Protein AF-A0A7K3RPA0-F1 (afdb_monomer)

Nearest PDB structures (foldseek):
  2hxr-assembly1_B  TM=7.169E-01  e=1.111E-01  Escherichia coli K-12
  5z49-assembly1_A  TM=8.567E-01  e=2.695E-01  Synechococcus elongatus PCC 7942 = FACHB-805
  5z50-assembly1_B  TM=8.451E-01  e=4.056E-01  Pseudomonas aeruginosa
  8h3z-assembly1_A  TM=8.085E-01  e=8.018E-01  Anabaena

pLDDT: mean 91.37, std 4.81, range [70.81, 96.88]

Sequence (123 aa):
ELGRDHPALDVRLDEVDPHLSVDLAAKGVVDLAVAHDWDIAPLPAPEGLAQAVIGLDRCDLLVPEGHALAGRDGVRREELARERWICQPPGTVCHDWLVRTLRTAGYEPDIRHRAEENHTQLA

Mean predicted aligned error: 4.47 Å

Solvent-accessible surface area (backbone atoms only — not comparable to full-atom values): 8360 Å² total; per-residue (Å²): 107,66,65,78,80,37,73,85,62,87,85,84,86,82,92,68,57,52,73,55,36,50,52,34,30,68,70,68,76,38,97,73,59,91,64,81,65,39,99,94,53,71,71,79,73,57,88,95,54,87,82,78,89,87,78,86,86,80,90,78,88,86,69,58,84,87,39,96,68,47,96,55,98,72,82,59,65,72,77,53,57,82,50,76,35,72,40,40,50,86,92,36,71,69,27,51,48,54,46,52,54,30,44,76,64,74,28,72,77,48,70,79,44,69,42,83,48,71,71,66,68,71,107

Radius of gyration: 17.93 Å; Cα contacts (8 Å, |Δi|>4): 110; chains: 1; bounding box: 42×31×44 Å

Structure (mmCIF, N/CA/C/O backbone):
data_AF-A0A7K3RPA0-F1
#
_entry.id   AF-A0A7K3RPA0-F1
#
loop_
_atom_site.group_PDB
_atom_site.id
_atom_site.type_symbol
_atom_site.label_atom_id
_atom_site.label_alt_id
_atom_site.label_comp_id
_atom_site.label_asym_id
_atom_site.label_entity_id
_atom_site.label_seq_id
_atom_site.pdbx_PDB_ins_code
_atom_site.Cartn_x
_atom_site.Cartn_y
_atom_site.Cartn_z
_atom_site.occupancy
_atom_site.B_iso_or_equiv
_atom_site.auth_seq_id
_atom_site.auth_comp_id
_atom_site.auth_asym_id
_atom_site.auth_atom_id
_atom_site.pdbx_PDB_model_num
ATOM 1 N N . GLU A 1 1 ? 11.766 -17.518 -9.520 1.00 75.25 1 GLU A N 1
ATOM 2 C CA . GLU A 1 1 ? 11.710 -18.031 -10.909 1.00 75.25 1 GLU A CA 1
ATOM 3 C C . GLU A 1 1 ? 12.530 -17.165 -11.861 1.00 75.25 1 GLU A C 1
ATOM 5 O O . GLU A 1 1 ? 13.476 -17.688 -12.427 1.00 75.25 1 GLU A O 1
ATOM 10 N N . LEU A 1 2 ? 12.314 -15.843 -11.910 1.00 87.50 2 LEU A N 1
ATOM 11 C CA . LEU A 1 2 ? 13.045 -14.913 -12.789 1.00 87.50 2 LEU A CA 1
ATOM 12 C C . LEU A 1 2 ? 14.580 -15.084 -12.807 1.00 87.50 2 LEU A C 1
ATOM 14 O O . LEU A 1 2 ? 15.141 -15.346 -13.861 1.00 87.50 2 LEU A O 1
ATOM 18 N N . GLY A 1 3 ? 15.265 -15.019 -11.659 1.00 88.25 3 GLY A N 1
ATOM 19 C CA . GLY A 1 3 ? 16.730 -15.182 -11.619 1.00 88.25 3 GLY A CA 1
ATOM 20 C C . GLY A 1 3 ? 17.229 -16.590 -11.982 1.00 88.25 3 GLY A C 1
ATOM 21 O O . GLY A 1 3 ? 18.367 -16.753 -12.410 1.00 88.25 3 GLY A O 1
ATOM 22 N N . ARG A 1 4 ? 16.376 -17.615 -11.850 1.00 91.50 4 ARG A N 1
ATOM 23 C CA . ARG A 1 4 ? 16.693 -18.993 -12.259 1.00 91.50 4 ARG A CA 1
ATOM 24 C C . ARG A 1 4 ? 16.559 -19.158 -13.774 1.00 91.50 4 ARG A C 1
ATOM 26 O O . ARG A 1 4 ? 17.393 -19.821 -14.381 1.00 91.50 4 ARG A O 1
ATOM 33 N N . ASP A 1 5 ? 15.515 -18.578 -14.361 1.00 96.50 5 ASP A N 1
ATOM 34 C CA . ASP A 1 5 ? 15.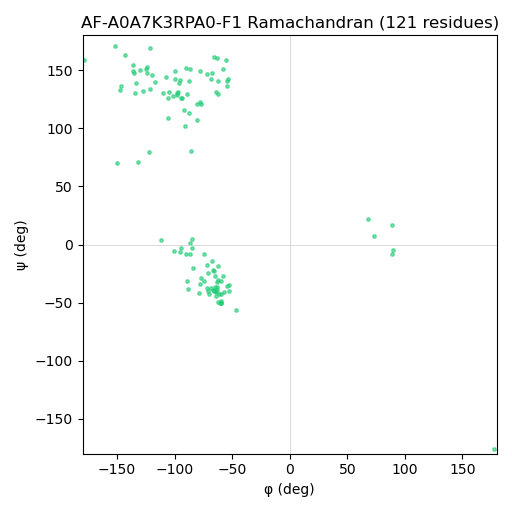211 -18.684 -15.794 1.00 96.50 5 ASP A CA 1
ATOM 35 C C . ASP A 1 5 ? 15.987 -17.654 -16.642 1.00 96.50 5 ASP A C 1
ATOM 37 O O . ASP A 1 5 ? 16.213 -17.870 -17.831 1.00 96.50 5 ASP A O 1
ATOM 41 N N . HIS A 1 6 ? 16.472 -16.573 -16.020 1.00 95.19 6 HIS A N 1
ATOM 42 C CA . HIS A 1 6 ? 17.232 -15.492 -16.653 1.00 95.19 6 HIS A CA 1
ATOM 43 C C . HIS A 1 6 ? 18.505 -15.156 -15.852 1.00 95.19 6 HIS A C 1
ATOM 45 O O . HIS A 1 6 ? 18.600 -14.083 -15.258 1.00 95.19 6 HIS A O 1
ATOM 51 N N . PRO A 1 7 ? 19.523 -16.035 -15.845 1.00 93.56 7 PRO A N 1
ATOM 52 C CA . PRO A 1 7 ? 20.710 -15.881 -14.995 1.00 93.56 7 PRO A CA 1
ATOM 53 C C . PRO A 1 7 ? 21.612 -14.692 -15.367 1.00 93.56 7 PRO A C 1
ATOM 55 O O . PRO A 1 7 ? 22.492 -14.330 -14.595 1.00 93.56 7 PRO A O 1
ATOM 58 N N . ALA A 1 8 ? 21.423 -14.100 -16.551 1.00 95.62 8 ALA A N 1
ATOM 59 C CA . ALA A 1 8 ? 22.154 -12.911 -16.992 1.00 95.62 8 ALA A CA 1
ATOM 60 C C . ALA A 1 8 ? 21.513 -11.588 -16.527 1.00 95.62 8 ALA A C 1
ATOM 62 O O . ALA A 1 8 ? 22.093 -10.528 -16.750 1.00 95.62 8 ALA A O 1
ATOM 63 N N . LEU A 1 9 ? 20.316 -11.633 -15.934 1.00 94.06 9 LEU A N 1
ATOM 64 C CA . LEU A 1 9 ? 19.607 -10.448 -15.463 1.00 94.06 9 LEU A CA 1
ATOM 65 C C . LEU A 1 9 ? 20.156 -10.015 -14.092 1.00 94.06 9 LEU A C 1
ATOM 67 O O . LEU A 1 9 ? 20.088 -10.784 -13.135 1.00 94.06 9 LEU A O 1
ATOM 71 N N . ASP A 1 10 ? 20.661 -8.783 -13.991 1.00 92.88 10 ASP A N 1
ATOM 72 C CA . ASP A 1 10 ? 20.990 -8.134 -12.711 1.00 92.88 10 ASP A CA 1
ATOM 73 C C . ASP A 1 10 ? 19.762 -7.355 -12.223 1.00 92.88 10 ASP A C 1
ATOM 75 O O . ASP A 1 10 ? 19.447 -6.289 -12.751 1.00 92.88 10 ASP A O 1
ATOM 79 N N . VAL A 1 11 ? 19.027 -7.916 -11.261 1.00 92.25 11 VAL A N 1
ATOM 80 C CA . VAL A 1 11 ? 17.808 -7.300 -10.717 1.00 92.25 11 VAL A CA 1
ATOM 81 C C . VAL A 1 11 ? 18.158 -6.496 -9.474 1.00 92.25 11 VAL A C 1
ATOM 83 O O . VAL A 1 11 ? 18.714 -7.033 -8.516 1.00 92.25 11 VAL A O 1
ATOM 86 N N . ARG A 1 12 ? 17.760 -5.225 -9.466 1.00 93.25 12 ARG A N 1
ATOM 87 C CA . ARG A 1 12 ? 17.860 -4.335 -8.306 1.00 93.25 12 ARG A CA 1
ATOM 88 C C . ARG A 1 12 ? 16.472 -3.857 -7.915 1.00 93.25 12 ARG A C 1
ATOM 90 O O . ARG A 1 12 ? 15.612 -3.698 -8.778 1.00 93.25 12 ARG A O 1
ATOM 97 N N . LEU A 1 13 ? 16.266 -3.670 -6.619 1.00 94.62 13 LEU A N 1
ATOM 98 C CA . LEU A 1 13 ? 14.993 -3.269 -6.042 1.00 94.62 13 LEU A CA 1
ATOM 99 C C . LEU A 1 13 ? 15.249 -2.159 -5.031 1.00 94.62 13 LEU A C 1
ATOM 101 O O . LEU A 1 13 ? 16.084 -2.332 -4.146 1.00 94.62 13 LEU A O 1
ATOM 105 N N . ASP A 1 14 ? 14.481 -1.084 -5.154 1.00 94.56 14 ASP A N 1
ATOM 106 C CA . ASP A 1 14 ? 14.395 -0.020 -4.164 1.00 94.56 14 ASP A CA 1
ATOM 107 C C . ASP A 1 14 ? 12.940 0.101 -3.701 1.00 94.56 14 ASP A C 1
ATOM 109 O O . ASP A 1 14 ? 12.015 0.116 -4.518 1.00 94.56 14 ASP A O 1
ATOM 113 N N . GLU A 1 15 ? 12.739 0.189 -2.388 1.00 91.62 15 GLU A N 1
ATOM 114 C CA . GLU A 1 15 ? 11.431 0.444 -1.787 1.00 91.62 15 GLU A CA 1
ATOM 115 C C . GLU A 1 15 ? 11.251 1.949 -1.597 1.00 91.62 15 GLU A C 1
ATOM 117 O O . GLU A 1 15 ? 11.989 2.597 -0.853 1.00 91.62 15 GLU A O 1
ATOM 122 N N . VAL A 1 16 ? 10.278 2.520 -2.303 1.00 90.12 16 VAL A N 1
ATOM 123 C CA . VAL A 1 16 ? 9.958 3.949 -2.251 1.00 90.12 16 VAL A CA 1
ATOM 124 C C . VAL A 1 16 ? 8.449 4.156 -2.346 1.00 90.12 16 VAL A C 1
ATOM 126 O O . VAL A 1 16 ? 7.713 3.265 -2.771 1.00 90.12 16 VAL A O 1
ATOM 129 N N . ASP A 1 17 ? 7.987 5.348 -1.967 1.00 85.88 17 ASP A N 1
ATOM 130 C CA . ASP A 1 17 ? 6.570 5.714 -2.026 1.00 85.88 17 ASP A CA 1
ATOM 131 C C . 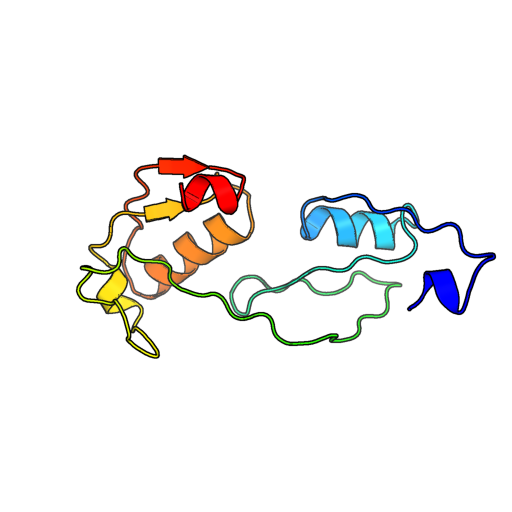ASP A 1 17 ? 5.973 5.514 -3.442 1.00 85.88 17 ASP A C 1
ATOM 133 O O . ASP A 1 17 ? 6.645 5.830 -4.433 1.00 85.88 17 ASP A O 1
ATOM 137 N N . PRO A 1 18 ? 4.720 5.027 -3.572 1.00 85.94 18 PRO A N 1
ATOM 138 C CA . PRO A 1 18 ? 4.073 4.786 -4.863 1.00 85.94 18 PRO A CA 1
ATOM 139 C C . PRO A 1 18 ? 4.074 5.987 -5.813 1.00 85.94 18 PRO A C 1
ATOM 141 O O . PRO A 1 18 ? 4.316 5.822 -7.008 1.00 85.94 18 PRO A O 1
ATOM 144 N N . HIS A 1 19 ? 3.851 7.204 -5.309 1.00 84.62 19 HIS A N 1
ATOM 145 C CA . HIS A 1 19 ? 3.863 8.395 -6.158 1.00 84.62 19 HIS A CA 1
ATOM 146 C C . HIS A 1 19 ? 5.271 8.688 -6.681 1.00 84.62 19 HIS A C 1
ATOM 148 O O . HIS A 1 19 ? 5.439 9.071 -7.839 1.00 84.62 19 HIS A O 1
ATOM 154 N N . LEU A 1 20 ? 6.290 8.461 -5.849 1.00 89.06 20 LEU A N 1
ATOM 155 C CA . LEU A 1 20 ? 7.681 8.635 -6.245 1.00 89.06 20 LEU A CA 1
ATOM 156 C C . LEU A 1 20 ? 8.132 7.555 -7.240 1.00 89.06 20 LEU A C 1
ATOM 158 O O . LEU A 1 20 ? 8.808 7.888 -8.211 1.00 89.06 20 LEU A O 1
ATOM 162 N N . SER A 1 21 ? 7.765 6.285 -7.043 1.00 93.19 21 SER A N 1
ATOM 163 C CA . SER A 1 21 ? 8.197 5.193 -7.932 1.00 93.19 21 SER A CA 1
ATOM 164 C C . SER A 1 21 ? 7.705 5.385 -9.370 1.00 93.19 21 SER A C 1
ATOM 166 O O . SER A 1 21 ? 8.485 5.233 -10.313 1.00 93.19 21 SER A O 1
ATOM 168 N N . VAL A 1 22 ? 6.446 5.796 -9.551 1.00 92.94 22 VAL A N 1
ATOM 169 C CA . VAL A 1 22 ? 5.869 6.079 -10.876 1.00 92.94 22 VAL A CA 1
ATOM 170 C C . VAL A 1 22 ? 6.577 7.254 -11.556 1.00 92.94 22 VAL A C 1
ATOM 172 O O . VAL A 1 22 ? 6.897 7.190 -12.744 1.00 92.94 22 VAL A O 1
ATOM 175 N N . ASP A 1 23 ? 6.904 8.297 -10.796 1.00 91.75 23 ASP A N 1
ATOM 176 C CA . ASP A 1 23 ? 7.684 9.438 -11.276 1.00 91.75 23 ASP A CA 1
ATOM 177 C C . ASP A 1 23 ? 9.105 9.047 -11.711 1.00 91.75 23 ASP A C 1
ATOM 179 O O . ASP A 1 23 ? 9.629 9.581 -12.693 1.00 91.75 23 ASP A O 1
ATOM 183 N N . LEU A 1 24 ? 9.753 8.137 -10.977 1.00 94.88 24 LEU A N 1
ATOM 184 C CA . LEU A 1 24 ? 11.082 7.627 -11.316 1.00 94.88 24 LEU A CA 1
ATOM 185 C C . LEU A 1 24 ? 11.051 6.821 -12.618 1.00 94.88 24 LEU A C 1
ATOM 187 O O . LEU A 1 24 ? 11.948 6.990 -13.446 1.00 94.88 24 LEU A O 1
ATOM 191 N N . ALA A 1 25 ? 10.009 6.012 -12.831 1.00 95.19 25 ALA A N 1
ATOM 192 C CA . ALA A 1 25 ? 9.812 5.286 -14.083 1.00 95.19 25 ALA A CA 1
ATOM 193 C C . ALA A 1 25 ? 9.588 6.251 -15.257 1.00 95.19 25 ALA A C 1
ATOM 195 O O . ALA A 1 25 ? 10.228 6.125 -16.299 1.00 95.19 25 ALA A O 1
ATOM 196 N N . ALA A 1 26 ? 8.757 7.283 -15.073 1.00 94.25 26 ALA A N 1
ATOM 197 C CA . ALA A 1 26 ? 8.487 8.279 -16.112 1.00 94.25 26 ALA A CA 1
ATOM 198 C C . ALA A 1 26 ? 9.747 9.064 -16.518 1.00 94.25 26 ALA A C 1
ATOM 200 O O . ALA A 1 26 ? 9.896 9.471 -17.670 1.00 94.25 26 ALA A O 1
ATOM 201 N N . LYS A 1 27 ? 10.680 9.258 -15.578 1.00 94.50 27 LYS A N 1
ATOM 202 C CA . LYS A 1 27 ? 11.977 9.915 -15.805 1.00 94.5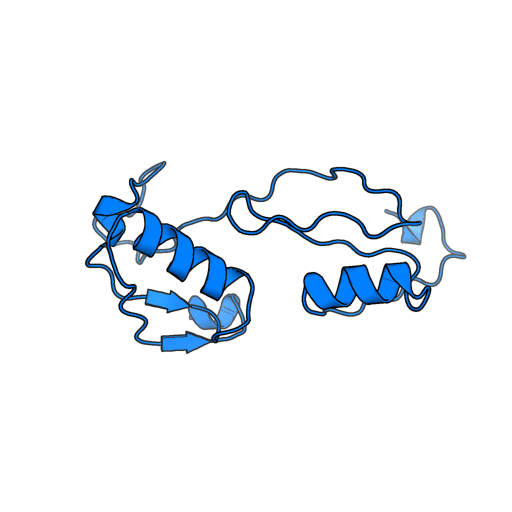0 27 LYS A CA 1
ATOM 203 C C . LYS A 1 27 ? 13.062 8.962 -16.329 1.00 94.50 27 LYS A C 1
ATOM 205 O O . LYS A 1 27 ? 14.173 9.422 -16.585 1.00 94.50 27 LYS A O 1
ATOM 210 N N . GLY A 1 28 ? 12.772 7.666 -16.473 1.00 94.88 28 GLY A N 1
ATOM 211 C CA . GLY A 1 28 ? 13.738 6.646 -16.893 1.00 94.88 28 GLY A CA 1
ATOM 212 C C . GLY A 1 28 ? 14.836 6.363 -15.863 1.00 94.88 28 GLY A C 1
ATOM 213 O O . GLY A 1 28 ? 15.915 5.908 -16.231 1.00 94.88 28 GLY A O 1
ATOM 214 N N . VAL A 1 29 ? 14.594 6.676 -14.584 1.00 96.50 29 VAL A N 1
ATOM 215 C CA . VAL A 1 29 ? 15.524 6.366 -13.483 1.00 96.50 29 VAL A CA 1
ATOM 216 C C . VAL A 1 29 ? 15.426 4.891 -13.091 1.00 96.50 29 VAL A C 1
ATOM 218 O O . VAL A 1 29 ? 16.434 4.289 -12.729 1.00 96.50 29 VAL A O 1
ATOM 221 N N . VAL A 1 30 ? 14.225 4.315 -13.189 1.00 96.38 30 VAL A N 1
ATOM 222 C CA . VAL A 1 30 ? 13.968 2.876 -13.045 1.00 96.38 30 VAL A CA 1
ATOM 223 C C . VAL A 1 30 ? 13.243 2.356 -14.282 1.00 96.38 30 VAL A C 1
ATOM 225 O O . VAL A 1 30 ? 12.486 3.095 -14.911 1.00 96.38 30 VAL A O 1
ATOM 228 N N . ASP A 1 31 ? 13.449 1.083 -14.616 1.00 95.19 31 ASP A N 1
ATOM 229 C CA . ASP A 1 31 ? 12.821 0.454 -15.787 1.00 95.19 31 ASP A CA 1
ATOM 230 C C . ASP A 1 31 ? 11.346 0.086 -15.549 1.00 95.19 31 ASP A C 1
ATOM 232 O O . ASP A 1 31 ? 1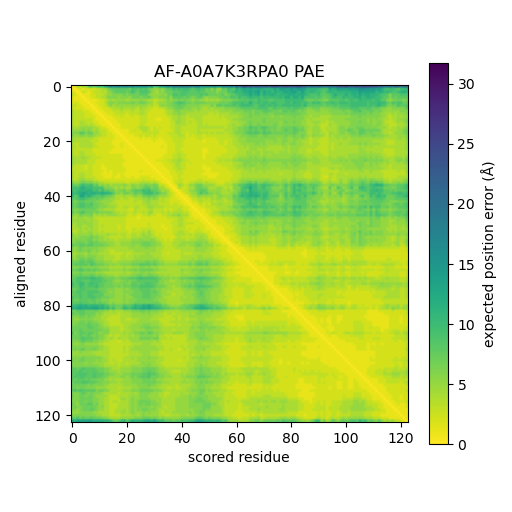0.549 0.031 -16.485 1.00 95.19 31 ASP A O 1
ATOM 236 N N . LEU A 1 32 ? 10.980 -0.193 -14.293 1.00 95.19 32 LEU A N 1
ATOM 237 C CA . LEU A 1 32 ? 9.646 -0.630 -13.887 1.00 95.19 32 LEU A CA 1
ATOM 238 C C . LEU A 1 32 ? 9.316 -0.093 -12.492 1.00 95.19 32 LEU A C 1
ATOM 240 O O . LEU A 1 32 ? 10.130 -0.197 -11.576 1.00 95.19 32 LEU A O 1
ATOM 244 N N . ALA A 1 33 ? 8.091 0.402 -12.322 1.00 95.44 33 ALA A N 1
ATOM 245 C CA . ALA A 1 33 ? 7.499 0.660 -11.017 1.00 95.44 33 ALA A CA 1
ATOM 246 C C . ALA A 1 33 ? 6.367 -0.340 -10.765 1.00 95.44 33 ALA A C 1
ATOM 248 O O . ALA A 1 33 ? 5.485 -0.517 -11.607 1.00 95.44 33 ALA A O 1
ATOM 249 N N . VAL A 1 34 ? 6.388 -0.983 -9.597 1.00 94.12 34 VAL A N 1
ATOM 250 C CA . VAL A 1 34 ? 5.256 -1.759 -9.083 1.00 94.12 34 VAL A CA 1
ATOM 251 C C . VAL A 1 34 ? 4.642 -0.939 -7.961 1.00 94.12 34 VAL A C 1
ATOM 253 O O . VAL A 1 34 ? 5.242 -0.773 -6.904 1.00 94.12 34 VAL A O 1
ATOM 256 N N . ALA A 1 35 ? 3.460 -0.396 -8.222 1.00 91.62 35 ALA A N 1
ATOM 257 C CA . ALA A 1 35 ? 2.735 0.462 -7.300 1.00 91.62 35 ALA A CA 1
ATOM 258 C C . ALA A 1 35 ? 1.296 -0.039 -7.162 1.00 91.62 35 ALA A C 1
ATOM 260 O O . ALA A 1 35 ? 0.739 -0.611 -8.102 1.00 91.62 35 ALA A O 1
ATOM 261 N N . HIS A 1 36 ? 0.701 0.187 -5.994 1.00 87.69 36 HIS A N 1
ATOM 262 C CA . HIS A 1 36 ? -0.732 0.023 -5.790 1.00 87.69 36 HIS A CA 1
ATOM 263 C C . HIS A 1 36 ? -1.412 1.393 -5.846 1.00 87.69 36 HIS A C 1
ATOM 265 O O . HIS A 1 36 ? -0.827 2.405 -5.453 1.00 87.69 36 HIS A O 1
ATOM 271 N N . ASP A 1 37 ? -2.657 1.416 -6.300 1.00 84.38 37 ASP A N 1
ATOM 272 C CA . ASP A 1 37 ? -3.544 2.561 -6.172 1.00 84.38 37 ASP A CA 1
ATOM 273 C C . ASP A 1 37 ? -4.815 2.178 -5.412 1.00 84.38 37 ASP A C 1
ATOM 275 O O . ASP A 1 37 ? -5.067 1.007 -5.123 1.00 84.38 37 ASP A O 1
ATOM 279 N N . TRP A 1 38 ? -5.592 3.188 -5.030 1.00 80.38 38 TRP A N 1
ATOM 280 C CA . TRP A 1 38 ? -6.851 2.993 -4.319 1.00 80.38 38 TRP A CA 1
ATOM 281 C C . TRP A 1 38 ? -7.986 3.662 -5.082 1.00 80.38 38 TRP A C 1
ATOM 283 O O . TRP A 1 38 ? -7.797 4.693 -5.725 1.00 80.38 38 TRP A O 1
ATOM 293 N N . ASP A 1 39 ? -9.202 3.147 -4.929 1.00 76.81 39 ASP A N 1
ATOM 294 C CA . ASP A 1 39 ? -10.425 3.752 -5.471 1.00 76.81 39 ASP A CA 1
ATOM 295 C C . ASP A 1 39 ? -10.585 5.233 -5.071 1.00 76.81 39 ASP A C 1
ATOM 297 O O . ASP A 1 39 ? -11.041 6.064 -5.857 1.00 76.81 39 ASP A O 1
ATOM 301 N N . ILE A 1 40 ? -10.154 5.576 -3.857 1.00 70.81 40 ILE A N 1
ATOM 302 C CA . ILE A 1 40 ? -10.173 6.932 -3.297 1.00 70.81 40 ILE A CA 1
ATOM 303 C C . ILE A 1 40 ? -8.857 7.713 -3.475 1.00 70.81 40 ILE A C 1
ATOM 305 O O . ILE A 1 40 ? -8.770 8.878 -3.066 1.00 70.81 40 ILE A O 1
ATOM 309 N N . ALA A 1 41 ? -7.829 7.092 -4.053 1.00 75.25 41 ALA A N 1
ATOM 310 C CA . ALA A 1 41 ? -6.525 7.687 -4.346 1.00 75.25 41 ALA A CA 1
ATOM 311 C C . ALA A 1 41 ? -5.906 7.014 -5.591 1.00 75.25 41 ALA A C 1
ATOM 313 O O . ALA A 1 41 ? -4.947 6.250 -5.462 1.00 75.25 41 ALA A O 1
ATOM 314 N N . PRO A 1 42 ? -6.477 7.254 -6.787 1.00 81.38 42 PRO A N 1
ATOM 315 C CA . PRO A 1 42 ? -5.999 6.631 -8.014 1.00 81.38 42 PRO A CA 1
ATOM 316 C C . PRO A 1 42 ? -4.609 7.151 -8.390 1.00 81.38 42 PRO A C 1
ATOM 318 O O . PRO A 1 42 ? -4.300 8.329 -8.175 1.00 81.38 42 PRO A O 1
ATOM 321 N N . LEU A 1 43 ? -3.803 6.289 -9.011 1.00 84.94 43 LEU A N 1
ATOM 322 C CA . LEU A 1 43 ? -2.449 6.603 -9.464 1.00 84.94 43 LEU A CA 1
ATOM 323 C C . LEU A 1 43 ? -2.339 6.358 -10.977 1.00 84.94 43 LEU A C 1
ATOM 325 O O . LEU A 1 43 ? -1.873 5.301 -11.403 1.00 84.94 43 LEU A O 1
ATOM 329 N N . PRO A 1 44 ? -2.815 7.297 -11.814 1.00 85.81 44 PRO A N 1
ATOM 330 C CA . PRO A 1 44 ? -2.772 7.123 -13.259 1.00 85.81 44 PRO A CA 1
ATOM 331 C C . PRO A 1 44 ? -1.332 7.171 -13.774 1.00 85.81 44 PRO A C 1
ATOM 333 O O . PRO A 1 44 ? -0.533 7.993 -13.321 1.00 85.81 44 PRO A O 1
ATOM 336 N N . ALA A 1 45 ? -1.021 6.339 -14.768 1.00 87.81 45 ALA A N 1
ATOM 337 C CA . ALA A 1 45 ? 0.271 6.386 -15.436 1.00 87.81 45 ALA A CA 1
ATOM 338 C C . ALA A 1 45 ? 0.512 7.738 -16.145 1.00 87.81 45 ALA A C 1
ATOM 340 O O . ALA A 1 45 ? -0.335 8.180 -16.931 1.00 87.81 45 ALA A O 1
ATOM 341 N N . PRO A 1 46 ? 1.669 8.383 -15.904 1.00 89.50 46 PRO A N 1
ATOM 342 C CA . PRO A 1 46 ? 2.142 9.522 -16.678 1.00 89.50 46 PRO A CA 1
ATOM 343 C C . PRO A 1 46 ? 2.236 9.241 -18.182 1.00 89.50 46 PRO A C 1
ATOM 345 O O . PRO A 1 46 ? 2.368 8.097 -18.623 1.00 89.50 46 PRO A O 1
ATOM 348 N N . GLU A 1 47 ? 2.232 10.313 -18.978 1.00 89.75 47 GLU A N 1
ATOM 349 C CA . GLU A 1 47 ? 2.464 10.224 -20.420 1.00 89.75 47 GLU A CA 1
ATOM 350 C C . GLU A 1 47 ? 3.789 9.506 -20.721 1.00 89.75 47 GLU A C 1
ATOM 352 O O . GLU A 1 47 ? 4.812 9.757 -20.086 1.00 89.75 47 GLU A O 1
ATOM 357 N N . GLY A 1 48 ? 3.764 8.600 -21.700 1.00 89.62 48 GLY A N 1
ATOM 358 C CA . GLY A 1 48 ? 4.932 7.811 -22.094 1.00 89.62 48 GLY A CA 1
ATOM 359 C C . GLY A 1 48 ? 5.112 6.502 -21.322 1.00 89.62 48 GLY A C 1
ATOM 360 O O . GLY A 1 48 ? 5.935 5.687 -21.735 1.00 89.62 48 GLY A O 1
ATOM 361 N N . LEU A 1 49 ? 4.322 6.250 -20.273 1.00 95.12 49 LEU A N 1
ATOM 362 C CA . LEU A 1 49 ? 4.299 4.963 -19.583 1.00 95.12 49 LEU A CA 1
ATOM 363 C C . LEU A 1 49 ? 3.118 4.093 -20.021 1.00 95.12 49 LEU A C 1
ATOM 365 O O . LEU A 1 49 ? 2.003 4.565 -20.242 1.00 95.12 49 LEU A O 1
ATOM 369 N N . ALA A 1 50 ? 3.373 2.789 -20.113 1.00 94.50 50 ALA A N 1
ATOM 370 C CA . ALA A 1 50 ? 2.334 1.776 -20.214 1.00 94.50 50 ALA A CA 1
ATOM 371 C C . ALA A 1 50 ? 2.042 1.210 -18.819 1.00 94.50 50 ALA A C 1
ATOM 373 O O . ALA A 1 50 ? 2.962 0.942 -18.049 1.00 94.50 50 ALA A O 1
ATOM 374 N N . GLN A 1 51 ? 0.764 0.991 -18.516 1.00 93.94 51 GLN A N 1
ATOM 375 C CA . GLN A 1 51 ? 0.311 0.407 -17.255 1.00 93.94 51 GLN A CA 1
ATOM 376 C C . GLN A 1 51 ? -0.383 -0.927 -17.511 1.00 93.94 51 GLN A C 1
ATOM 378 O O . GLN A 1 51 ? -1.163 -1.063 -18.455 1.00 93.94 51 GLN A O 1
ATOM 383 N N . ALA A 1 52 ? -0.125 -1.900 -16.639 1.00 93.75 52 ALA A N 1
ATOM 384 C CA . ALA A 1 52 ? -0.806 -3.185 -16.631 1.00 93.75 52 ALA A CA 1
ATOM 385 C C . ALA A 1 52 ? -1.223 -3.548 -15.202 1.00 93.75 52 ALA A C 1
ATOM 387 O O . ALA A 1 52 ? -0.464 -3.352 -14.255 1.00 93.75 52 ALA A O 1
ATOM 388 N N . VAL A 1 53 ? -2.431 -4.094 -15.055 1.00 93.00 53 VAL A N 1
ATOM 389 C CA . VAL A 1 53 ? -2.923 -4.599 -13.768 1.00 93.00 53 VAL A CA 1
ATOM 390 C C . VAL A 1 53 ? -2.288 -5.959 -13.499 1.00 93.00 53 VAL A C 1
ATOM 392 O O . VAL A 1 53 ? -2.448 -6.885 -14.293 1.00 93.00 53 VAL A O 1
ATOM 395 N N . ILE A 1 54 ? -1.587 -6.074 -12.372 1.00 93.50 54 ILE A N 1
ATOM 396 C CA . ILE A 1 54 ? -0.965 -7.329 -11.922 1.00 93.50 54 ILE A CA 1
ATOM 397 C C . ILE A 1 54 ? -1.958 -8.145 -11.085 1.00 93.50 54 ILE A C 1
ATOM 399 O O . ILE A 1 54 ? -2.030 -9.365 -11.209 1.00 93.50 54 ILE A O 1
ATOM 403 N N . GLY A 1 55 ? -2.756 -7.472 -10.257 1.00 92.44 55 GLY A N 1
ATOM 404 C CA . GLY A 1 55 ? -3.729 -8.107 -9.381 1.00 92.44 55 GLY A CA 1
ATOM 405 C C . GLY A 1 55 ? -4.462 -7.097 -8.509 1.00 92.44 55 GLY A C 1
ATOM 406 O O . GLY A 1 55 ? -4.272 -5.890 -8.645 1.00 92.44 55 GLY A O 1
ATOM 407 N N . LEU A 1 56 ? -5.310 -7.617 -7.624 1.00 90.50 56 LEU A N 1
ATOM 408 C CA . LEU A 1 56 ? -5.973 -6.839 -6.584 1.00 90.50 56 LEU A CA 1
ATOM 409 C C . LEU A 1 56 ? -5.310 -7.151 -5.249 1.00 90.50 56 LEU A C 1
ATOM 411 O O . LEU A 1 56 ? -5.241 -8.319 -4.865 1.00 90.50 56 LEU A O 1
ATOM 415 N N . ASP A 1 57 ? -4.877 -6.107 -4.554 1.00 87.31 57 ASP A N 1
ATOM 416 C CA . ASP A 1 57 ? -4.430 -6.192 -3.169 1.00 87.31 57 ASP A CA 1
ATOM 417 C C . ASP A 1 57 ? -5.580 -5.772 -2.243 1.00 87.31 57 ASP A C 1
ATOM 419 O O . ASP A 1 57 ? -6.254 -4.768 -2.491 1.00 87.31 57 ASP A O 1
ATOM 423 N N . ARG A 1 58 ? -5.875 -6.577 -1.220 1.00 85.06 58 ARG A N 1
ATOM 424 C CA . ARG A 1 58 ? -6.992 -6.323 -0.300 1.00 85.06 58 ARG A CA 1
ATOM 425 C C . ARG A 1 58 ? -6.450 -5.732 0.992 1.00 85.06 58 ARG A C 1
ATOM 427 O O . ARG A 1 58 ? -5.587 -6.319 1.627 1.00 85.06 58 ARG A O 1
ATOM 434 N N . CYS A 1 59 ? -7.012 -4.600 1.410 1.00 83.81 59 CYS A N 1
ATOM 435 C CA . CYS A 1 59 ? -6.740 -4.052 2.735 1.00 83.81 59 CYS A CA 1
ATOM 436 C C . CYS A 1 59 ? -7.520 -4.830 3.796 1.00 83.81 59 CYS A C 1
ATOM 438 O O . CYS A 1 59 ? -8.755 -4.844 3.764 1.00 83.81 59 CYS A O 1
ATOM 440 N N . ASP A 1 60 ? -6.801 -5.423 4.743 1.00 89.12 60 ASP A N 1
ATOM 441 C CA . ASP A 1 60 ? -7.389 -6.086 5.900 1.00 89.12 60 ASP A CA 1
ATOM 442 C C . ASP A 1 60 ? -7.448 -5.142 7.106 1.00 89.12 60 ASP A C 1
ATOM 444 O O . ASP A 1 60 ? -6.521 -4.377 7.383 1.00 89.12 60 ASP A O 1
ATOM 448 N N . LEU A 1 61 ? -8.539 -5.230 7.870 1.00 91.81 61 LEU A N 1
ATOM 449 C CA . LEU A 1 61 ? -8.625 -4.594 9.178 1.00 91.81 61 LEU A CA 1
ATOM 450 C C . LEU A 1 61 ? -8.070 -5.542 10.238 1.00 91.81 61 LEU A C 1
ATOM 452 O O . LEU A 1 61 ? -8.678 -6.567 10.547 1.00 91.81 61 LEU A O 1
ATOM 456 N N . LEU A 1 62 ? -6.946 -5.164 10.833 1.00 94.19 62 LEU A N 1
ATOM 457 C CA . LEU A 1 62 ? -6.299 -5.957 11.870 1.00 94.19 62 LEU A CA 1
ATOM 458 C C . LEU A 1 62 ? -6.771 -5.496 13.249 1.00 94.19 62 LEU A C 1
ATOM 460 O O . LEU A 1 62 ? -6.721 -4.314 13.586 1.00 94.19 62 LEU A O 1
ATOM 464 N N . VAL A 1 63 ? -7.265 -6.448 14.040 1.00 95.12 63 VAL A N 1
ATOM 465 C CA . VAL A 1 63 ? -7.795 -6.221 15.388 1.00 95.12 63 VAL A CA 1
ATOM 466 C C . VAL A 1 63 ? -7.292 -7.302 16.347 1.00 95.12 63 VAL A C 1
ATOM 468 O O . VAL A 1 63 ? -7.004 -8.416 15.906 1.00 95.12 63 VAL A O 1
ATOM 471 N N . PRO A 1 64 ? -7.215 -7.025 17.662 1.00 95.12 64 PRO A N 1
ATOM 472 C CA . PRO A 1 64 ? -6.929 -8.058 18.654 1.00 95.12 64 PRO A CA 1
ATOM 473 C C . PRO A 1 64 ? -7.958 -9.198 18.615 1.00 95.12 64 PRO A C 1
ATOM 475 O O . PRO A 1 64 ? -9.131 -8.963 18.333 1.00 95.12 64 PRO A O 1
ATOM 478 N N . GLU A 1 65 ? -7.555 -10.414 18.991 1.00 94.94 65 GLU A N 1
ATOM 479 C CA . GLU A 1 65 ? -8.413 -11.615 18.951 1.00 94.94 65 GLU A CA 1
ATOM 480 C C . GLU A 1 65 ? -9.743 -11.448 19.715 1.00 94.94 65 GLU A C 1
ATOM 482 O O . GLU A 1 65 ? -10.784 -11.923 19.274 1.00 94.94 65 GLU A O 1
ATOM 487 N N . GLY A 1 66 ? -9.738 -10.717 20.835 1.00 96.31 66 GLY A N 1
ATOM 488 C CA . GLY A 1 66 ? -10.938 -10.439 21.635 1.00 96.31 66 GLY A CA 1
ATOM 489 C C . GLY A 1 66 ? -11.778 -9.243 21.166 1.00 96.31 66 GLY A C 1
ATOM 490 O O . GLY A 1 66 ? -12.710 -8.846 21.865 1.00 96.31 66 GLY A O 1
ATOM 491 N N . HIS A 1 67 ? -11.435 -8.612 20.043 1.00 96.50 67 HIS A N 1
ATOM 492 C CA . HIS A 1 67 ? -12.143 -7.437 19.546 1.00 96.50 67 HIS A CA 1
ATOM 493 C C . HIS A 1 67 ? -13.528 -7.800 18.995 1.00 96.50 67 HIS A C 1
ATOM 495 O O . HIS A 1 67 ? -13.705 -8.840 18.370 1.00 96.50 67 HIS A O 1
ATOM 501 N N . ALA A 1 68 ? -14.512 -6.905 19.128 1.00 95.06 68 ALA A N 1
ATOM 502 C CA . ALA A 1 68 ? -15.881 -7.149 18.650 1.00 95.06 68 ALA A CA 1
ATOM 503 C C . ALA A 1 68 ? -15.989 -7.358 17.123 1.00 95.06 68 ALA A C 1
ATOM 505 O O . ALA A 1 68 ? -16.993 -7.871 16.631 1.00 95.06 68 ALA A O 1
ATOM 506 N N . LEU A 1 69 ? -14.967 -6.934 16.375 1.00 95.69 69 LEU A N 1
ATOM 507 C CA . LEU A 1 69 ? -14.879 -7.104 14.922 1.00 95.69 69 LEU A CA 1
ATOM 508 C C . LEU A 1 69 ? -14.080 -8.348 14.500 1.00 95.69 69 LEU A C 1
ATOM 510 O O . LEU A 1 69 ? -14.035 -8.649 13.310 1.00 95.69 69 LEU A O 1
ATOM 514 N N . ALA A 1 70 ? -13.457 -9.061 15.442 1.00 96.56 70 ALA A N 1
ATOM 515 C CA . ALA A 1 70 ? -12.638 -10.227 15.140 1.00 96.56 70 ALA A CA 1
ATOM 516 C C . ALA A 1 70 ? -13.473 -11.347 14.491 1.00 96.56 70 ALA A C 1
ATOM 518 O O . ALA A 1 70 ? -14.621 -11.589 14.867 1.00 96.56 70 ALA A O 1
ATOM 519 N N . GLY A 1 71 ? -12.891 -12.025 13.497 1.00 94.88 71 GLY A N 1
ATOM 520 C CA . GLY A 1 71 ? -13.518 -13.153 12.797 1.00 94.88 71 GLY A CA 1
ATOM 521 C C . GLY A 1 71 ? -14.647 -12.787 11.826 1.00 94.88 71 GLY A C 1
ATOM 522 O O . GLY A 1 71 ? -15.321 -13.683 11.324 1.00 94.88 71 GLY A O 1
ATOM 523 N N . ARG A 1 72 ? -14.884 -11.497 11.558 1.00 94.75 72 ARG A N 1
ATOM 524 C CA . ARG A 1 72 ? -15.862 -11.053 10.555 1.00 94.75 72 ARG A CA 1
ATOM 525 C C . ARG A 1 72 ? -15.225 -10.967 9.169 1.00 94.75 72 ARG A C 1
ATOM 527 O O . ARG A 1 72 ? -14.140 -10.421 9.030 1.00 94.75 72 ARG A O 1
ATOM 534 N N . ASP A 1 73 ? -15.974 -11.365 8.140 1.00 93.25 73 ASP A N 1
ATOM 535 C CA . ASP A 1 73 ? -15.553 -11.254 6.729 1.00 93.25 73 ASP A CA 1
ATOM 536 C C . ASP A 1 73 ? -15.604 -9.817 6.175 1.00 93.25 73 ASP A C 1
ATOM 538 O O . ASP A 1 73 ? -15.201 -9.554 5.043 1.00 93.25 73 ASP A O 1
ATOM 542 N N . GLY A 1 74 ? -16.158 -8.874 6.942 1.00 92.50 74 GLY A N 1
ATOM 543 C CA . GLY A 1 74 ? -16.286 -7.485 6.526 1.00 92.50 74 GLY A CA 1
ATOM 544 C C . GLY A 1 74 ? -16.922 -6.582 7.578 1.00 92.50 74 GLY A C 1
ATOM 545 O O . GLY A 1 74 ? -17.651 -7.014 8.484 1.00 92.50 74 GLY A O 1
ATOM 546 N N . VAL A 1 75 ? -16.652 -5.289 7.425 1.00 92.56 75 VAL A N 1
ATOM 547 C CA . VAL A 1 75 ? -17.124 -4.212 8.300 1.00 92.56 75 VAL A CA 1
ATOM 548 C C . VAL A 1 75 ? -17.630 -3.052 7.456 1.00 92.56 75 VAL A C 1
ATOM 550 O O . VAL A 1 75 ? -17.129 -2.798 6.360 1.00 92.56 75 VAL A O 1
ATOM 553 N N . ARG A 1 76 ? -18.635 -2.337 7.956 1.00 91.56 76 ARG A N 1
ATOM 554 C CA . ARG A 1 76 ? -19.066 -1.077 7.349 1.00 91.56 76 ARG A CA 1
ATOM 555 C C . ARG A 1 76 ? -18.244 0.077 7.912 1.00 91.56 76 ARG A C 1
ATO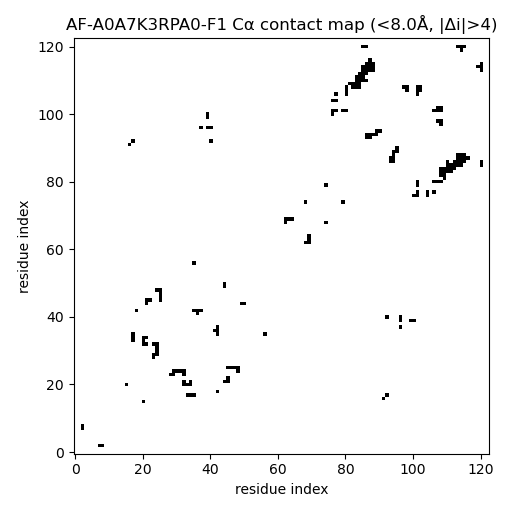M 557 O O . ARG A 1 76 ? -17.808 0.033 9.061 1.00 91.56 76 ARG A O 1
ATOM 564 N N . ARG A 1 77 ? -18.064 1.135 7.120 1.00 90.25 77 ARG A N 1
ATOM 565 C CA . ARG A 1 77 ? -17.239 2.297 7.497 1.00 90.25 77 ARG A CA 1
ATOM 566 C C . ARG A 1 77 ? -17.750 2.979 8.771 1.00 90.25 77 ARG A C 1
ATOM 568 O O . ARG A 1 77 ? -16.957 3.480 9.557 1.00 90.25 77 ARG A O 1
ATOM 575 N N . GLU A 1 78 ? -19.056 2.949 9.021 1.00 91.69 78 GLU A N 1
ATOM 576 C CA . GLU A 1 78 ? -19.676 3.548 10.208 1.00 91.69 78 GLU A CA 1
ATOM 577 C C . GLU A 1 78 ? -19.356 2.775 11.495 1.00 91.69 78 GLU A C 1
ATOM 579 O O . GLU A 1 78 ? -19.363 3.347 12.583 1.00 91.69 78 GLU A O 1
ATOM 584 N N . GLU A 1 79 ? -19.044 1.480 11.388 1.00 93.31 79 GLU A N 1
ATOM 585 C CA . GLU A 1 79 ? -18.650 0.648 12.533 1.00 93.31 79 GLU A CA 1
ATOM 586 C C . GLU A 1 79 ? -17.244 1.005 13.034 1.00 93.31 79 GLU A C 1
ATOM 588 O O . GLU A 1 79 ? -16.904 0.710 14.173 1.00 93.31 79 GLU A O 1
ATOM 593 N N . LEU A 1 80 ? -16.458 1.698 12.209 1.00 93.44 80 LEU A N 1
ATOM 594 C CA . LEU A 1 80 ? -15.089 2.118 12.498 1.00 93.44 80 LEU A CA 1
ATOM 595 C C . LEU A 1 80 ? -14.991 3.500 13.157 1.00 93.44 80 LEU A C 1
ATOM 597 O O . LEU A 1 80 ? -13.922 3.907 13.608 1.00 93.44 80 LEU A O 1
ATOM 601 N N . ALA A 1 81 ? -16.109 4.224 13.231 1.00 90.06 81 ALA A N 1
ATOM 602 C CA . ALA A 1 81 ? -16.179 5.617 13.664 1.00 90.06 81 ALA A CA 1
ATOM 603 C C . ALA A 1 81 ? -15.637 5.886 15.077 1.00 90.06 81 ALA A C 1
ATOM 605 O O . ALA A 1 81 ? -15.253 7.010 15.389 1.00 90.06 81 ALA A O 1
ATOM 606 N N . ARG A 1 82 ? -15.679 4.881 15.958 1.00 87.56 82 ARG A N 1
ATOM 607 C CA . ARG A 1 82 ? -15.282 4.999 17.372 1.00 87.56 82 ARG A CA 1
ATOM 608 C C . ARG A 1 82 ? -14.017 4.217 17.707 1.00 87.56 82 ARG A C 1
ATOM 610 O O . ARG A 1 82 ? -13.633 4.175 18.875 1.00 87.56 82 ARG A O 1
ATOM 617 N N . GLU A 1 83 ? -13.397 3.603 16.706 1.00 95.75 83 GLU A N 1
ATOM 618 C CA . GLU A 1 83 ? -12.178 2.839 16.907 1.00 95.75 83 GLU A CA 1
ATOM 619 C C . GLU A 1 83 ? -10.964 3.756 17.043 1.00 95.75 83 GLU A C 1
ATOM 621 O O . GLU A 1 83 ? -10.905 4.851 16.477 1.00 95.75 83 GLU A O 1
ATOM 626 N N . ARG A 1 84 ? -9.987 3.293 17.825 1.00 95.81 84 ARG A N 1
ATOM 627 C CA . ARG A 1 84 ? -8.692 3.959 17.991 1.00 95.81 84 ARG A CA 1
ATOM 628 C C . ARG A 1 84 ? -7.687 3.300 17.066 1.00 95.81 84 ARG A C 1
ATOM 630 O O . ARG A 1 84 ? -7.549 2.081 17.086 1.00 95.81 84 ARG A O 1
ATOM 637 N N . TRP A 1 85 ? -6.960 4.110 16.312 1.00 96.88 85 TRP A N 1
ATOM 638 C CA . TRP A 1 85 ? -6.138 3.628 15.212 1.00 96.88 85 TRP A CA 1
ATOM 639 C C . TRP A 1 85 ? -4.645 3.675 15.514 1.00 96.88 85 TRP A C 1
ATOM 641 O O . TRP A 1 85 ? -4.134 4.617 16.130 1.00 96.88 85 TRP A O 1
ATOM 651 N N . ILE A 1 86 ? -3.955 2.663 14.999 1.00 96.50 86 ILE A N 1
ATOM 652 C CA . ILE A 1 86 ? -2.533 2.698 14.674 1.00 96.50 86 ILE A CA 1
ATOM 653 C C . ILE A 1 86 ? -2.462 2.804 13.149 1.00 96.50 86 ILE A C 1
ATOM 655 O O . ILE A 1 86 ? -3.184 2.092 12.457 1.00 96.50 86 ILE A O 1
ATOM 659 N N . CYS A 1 87 ? -1.663 3.725 12.616 1.00 95.25 87 CYS A N 1
ATOM 660 C CA . CYS A 1 87 ? -1.528 3.898 11.168 1.00 95.25 87 CYS A CA 1
ATOM 661 C C . CYS A 1 87 ? -0.147 4.460 10.810 1.00 95.25 87 CYS A C 1
ATOM 663 O O . CYS A 1 87 ? 0.598 4.904 11.684 1.00 95.25 87 CYS A O 1
ATOM 665 N N . GLN A 1 88 ? 0.192 4.490 9.527 1.00 92.81 88 GLN A N 1
ATOM 666 C CA . GLN A 1 88 ? 1.385 5.184 9.053 1.00 92.81 88 GLN A CA 1
ATOM 667 C C . GLN A 1 88 ? 1.281 6.715 9.270 1.00 92.81 88 GLN A C 1
ATOM 669 O O . GLN A 1 88 ? 0.189 7.247 9.513 1.00 92.81 88 GLN A O 1
ATOM 674 N N . PRO A 1 89 ? 2.404 7.458 9.241 1.00 92.25 89 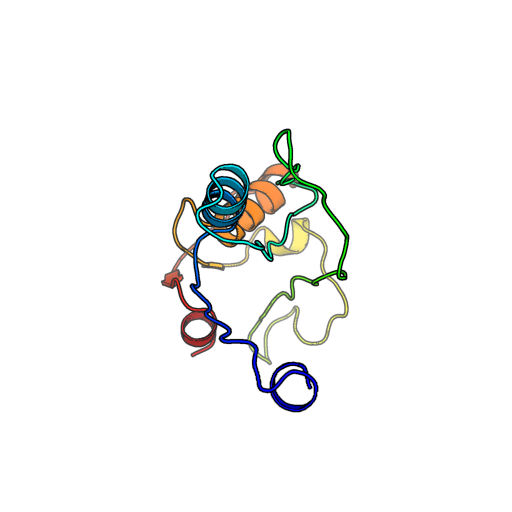PRO A N 1
ATOM 675 C CA . PRO A 1 89 ? 2.395 8.916 9.358 1.00 92.25 89 PRO A CA 1
ATOM 676 C C . PRO A 1 89 ? 1.660 9.633 8.206 1.00 92.25 89 PRO A C 1
ATOM 678 O O . PRO A 1 89 ? 1.501 9.064 7.123 1.00 92.25 89 PRO A O 1
ATOM 681 N N . PRO A 1 90 ? 1.240 10.901 8.403 1.00 91.31 90 PRO A N 1
ATOM 682 C CA . PRO A 1 90 ? 0.655 11.719 7.341 1.00 91.31 90 PRO A CA 1
ATOM 683 C C . PRO A 1 90 ? 1.536 11.819 6.094 1.00 91.31 90 PRO A C 1
ATOM 685 O O . PRO A 1 90 ? 2.753 11.943 6.212 1.00 91.31 90 PRO A O 1
ATOM 688 N N . GLY A 1 91 ? 0.906 11.825 4.916 1.00 84.31 91 GLY A N 1
ATOM 689 C CA . GLY A 1 91 ? 1.594 11.855 3.621 1.00 84.31 91 GLY A CA 1
ATOM 690 C C . GLY A 1 91 ? 1.915 10.474 3.049 1.00 84.31 91 GLY A C 1
ATOM 691 O O . GLY A 1 91 ? 2.384 10.394 1.922 1.00 84.31 91 GLY A O 1
ATOM 692 N N . THR A 1 92 ? 1.636 9.402 3.795 1.00 86.56 92 THR A N 1
ATOM 693 C CA . THR A 1 92 ? 1.683 8.026 3.286 1.00 86.56 92 THR A CA 1
ATOM 694 C C . THR A 1 92 ? 0.330 7.607 2.723 1.00 86.56 92 THR A C 1
ATOM 696 O O . THR A 1 92 ? -0.727 8.054 3.184 1.00 86.56 92 THR A O 1
ATOM 699 N N . VAL A 1 93 ? 0.355 6.695 1.754 1.00 84.31 93 VAL A N 1
ATOM 700 C CA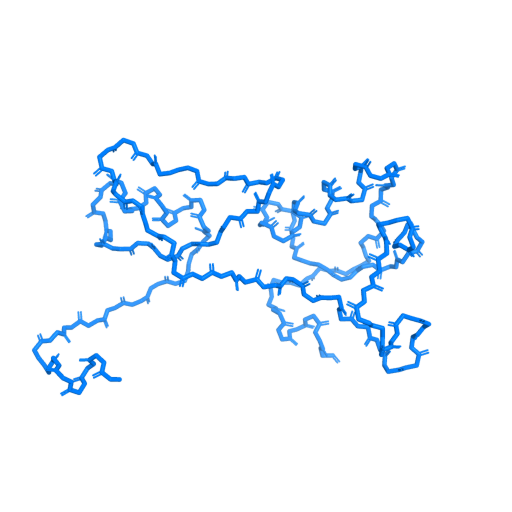 . VAL A 1 93 ? -0.854 6.220 1.075 1.00 84.31 93 VAL A CA 1
ATOM 701 C C . VAL A 1 93 ? -1.855 5.580 2.052 1.00 84.31 93 VAL A C 1
ATOM 703 O O . VAL A 1 93 ? -3.044 5.897 1.995 1.00 84.31 93 VAL A O 1
ATOM 706 N N . CYS A 1 94 ? -1.405 4.753 3.003 1.00 87.25 94 CYS A N 1
ATOM 707 C CA . CYS A 1 94 ? -2.297 4.109 3.978 1.00 87.25 94 CYS A CA 1
ATOM 708 C C . CYS A 1 94 ? -2.948 5.114 4.940 1.00 87.25 94 CYS A C 1
ATOM 710 O O . CYS A 1 94 ? -4.132 4.986 5.266 1.00 87.25 94 CYS A O 1
ATOM 712 N N . HIS A 1 95 ? -2.200 6.134 5.379 1.00 90.94 95 HIS A N 1
ATOM 713 C CA . HIS A 1 95 ? -2.749 7.202 6.215 1.00 90.94 95 HIS A CA 1
ATOM 714 C C . HIS A 1 95 ? -3.846 7.968 5.477 1.00 90.94 95 HIS A C 1
ATOM 716 O O . HIS A 1 95 ? -4.946 8.171 6.000 1.00 90.94 95 HIS A O 1
ATOM 722 N N . ASP A 1 96 ? -3.555 8.385 4.247 1.00 89.12 96 ASP A N 1
ATOM 723 C CA . ASP A 1 96 ? -4.492 9.152 3.438 1.00 89.12 96 ASP A CA 1
ATOM 724 C C . ASP A 1 96 ? -5.735 8.332 3.091 1.00 89.12 96 ASP A C 1
ATOM 726 O O . ASP A 1 96 ? -6.849 8.866 3.128 1.00 89.12 96 ASP A O 1
ATOM 730 N N . TRP A 1 97 ? -5.567 7.031 2.841 1.00 88.62 97 TRP A N 1
ATOM 731 C CA . TRP A 1 97 ? -6.671 6.100 2.654 1.00 88.62 97 TRP A CA 1
ATOM 732 C C . TRP A 1 97 ? -7.583 6.035 3.887 1.00 88.62 97 TRP A C 1
ATOM 734 O O . TRP A 1 97 ? -8.796 6.224 3.756 1.00 88.62 97 TRP A O 1
ATOM 744 N N . LEU A 1 98 ? -7.027 5.837 5.089 1.00 91.50 98 LEU A N 1
ATOM 745 C CA . LEU A 1 98 ? -7.804 5.751 6.332 1.00 91.50 98 LEU A CA 1
ATOM 746 C C . LEU A 1 98 ? -8.590 7.044 6.583 1.00 91.50 98 LEU A C 1
ATOM 748 O O . LEU A 1 98 ? -9.800 7.017 6.828 1.00 91.50 98 LEU A O 1
ATOM 752 N N . VAL A 1 99 ? -7.905 8.186 6.476 1.00 92.94 99 VAL A N 1
ATOM 753 C CA . VAL A 1 99 ? -8.496 9.511 6.691 1.00 92.94 99 VAL A CA 1
ATOM 754 C C . VAL A 1 99 ? -9.638 9.768 5.712 1.00 92.94 99 VAL A C 1
ATOM 756 O O . VAL A 1 99 ? -10.733 10.144 6.130 1.00 92.94 99 VAL A O 1
ATOM 759 N N . ARG A 1 100 ? -9.426 9.549 4.410 1.00 90.94 100 ARG A N 1
ATOM 760 C CA . ARG A 1 100 ? -10.464 9.759 3.386 1.00 90.94 100 ARG A CA 1
ATOM 761 C C . ARG A 1 100 ? -11.634 8.791 3.552 1.00 90.94 100 ARG A C 1
ATOM 763 O O . ARG A 1 100 ? -12.784 9.213 3.410 1.00 90.94 100 ARG A O 1
ATOM 770 N N . THR A 1 101 ? -11.364 7.530 3.883 1.00 89.69 101 THR A N 1
ATOM 771 C CA . THR A 1 101 ? -12.389 6.498 4.084 1.00 89.69 101 THR A CA 1
ATOM 772 C C . THR A 1 101 ? -13.342 6.870 5.216 1.00 89.69 101 THR A C 1
ATOM 774 O O . THR A 1 101 ? -14.558 6.881 5.004 1.00 89.69 101 THR A O 1
ATOM 777 N N . LEU A 1 102 ? -12.820 7.237 6.393 1.00 93.00 102 LEU A N 1
ATOM 778 C CA . LEU A 1 102 ? -13.667 7.614 7.529 1.00 93.00 102 LEU A CA 1
ATOM 779 C C . LEU A 1 102 ? -14.339 8.975 7.329 1.00 93.00 102 LEU A C 1
ATOM 781 O O . LEU A 1 102 ? -15.526 9.106 7.631 1.00 93.00 102 LEU A O 1
ATOM 785 N N . ARG A 1 103 ? -13.651 9.955 6.725 1.00 93.38 103 ARG A N 1
ATOM 786 C CA . ARG A 1 103 ? -14.252 11.268 6.428 1.00 93.38 103 ARG A CA 1
ATOM 787 C C . ARG A 1 103 ? -15.411 11.167 5.448 1.00 93.38 103 ARG A C 1
ATOM 789 O O . ARG A 1 103 ? -16.410 11.857 5.623 1.00 93.38 103 ARG A O 1
ATOM 796 N N . THR A 1 104 ? -15.327 10.271 4.463 1.00 89.88 104 THR A N 1
ATOM 797 C CA . THR A 1 104 ? -16.431 10.006 3.521 1.00 89.88 104 THR A CA 1
ATOM 798 C C . THR A 1 104 ? -17.648 9.399 4.230 1.00 89.88 104 THR A C 1
ATOM 800 O O . THR A 1 104 ? -18.776 9.610 3.796 1.00 89.88 104 THR A O 1
ATOM 803 N N . ALA A 1 105 ? -17.439 8.697 5.347 1.00 90.81 105 ALA A N 1
ATOM 804 C CA . ALA A 1 105 ? -18.503 8.212 6.226 1.00 90.81 105 ALA A CA 1
ATOM 805 C C . ALA A 1 105 ? -18.937 9.242 7.295 1.00 90.81 105 ALA A C 1
ATOM 807 O O . ALA A 1 105 ? -19.828 8.957 8.088 1.00 90.81 105 ALA A O 1
ATOM 808 N N . GLY A 1 106 ? -18.346 10.444 7.311 1.00 94.31 106 GLY A N 1
ATOM 809 C CA . GLY A 1 106 ? -18.688 11.524 8.242 1.00 94.31 106 GLY A CA 1
ATOM 810 C C . GLY A 1 106 ? -17.915 11.516 9.565 1.00 94.31 106 GLY A C 1
ATOM 811 O O . GLY A 1 106 ? -18.342 12.178 10.510 1.00 94.31 106 GLY A O 1
ATOM 812 N N . TYR A 1 107 ? -16.795 10.793 9.647 1.00 94.69 107 TYR A N 1
ATOM 813 C CA . TYR A 1 107 ? -16.012 10.626 10.874 1.00 94.69 107 TYR A CA 1
ATOM 814 C C . TYR A 1 107 ? -14.551 11.047 10.700 1.00 94.69 107 TYR A C 1
ATOM 816 O O . TYR A 1 107 ? -13.956 10.870 9.641 1.00 94.69 107 TYR A O 1
ATOM 824 N N . GLU A 1 108 ? -13.954 11.565 11.771 1.00 94.44 108 GLU A N 1
ATOM 825 C CA . GLU A 1 108 ? -12.516 11.834 11.835 1.00 94.44 108 GLU A CA 1
ATOM 826 C C . GLU A 1 108 ? -11.813 10.667 12.555 1.00 94.44 108 GLU A C 1
ATOM 828 O O . GLU A 1 108 ? -12.258 10.306 13.649 1.00 94.44 108 GLU A O 1
ATOM 833 N N . PRO A 1 109 ? -10.750 10.056 11.992 1.00 95.38 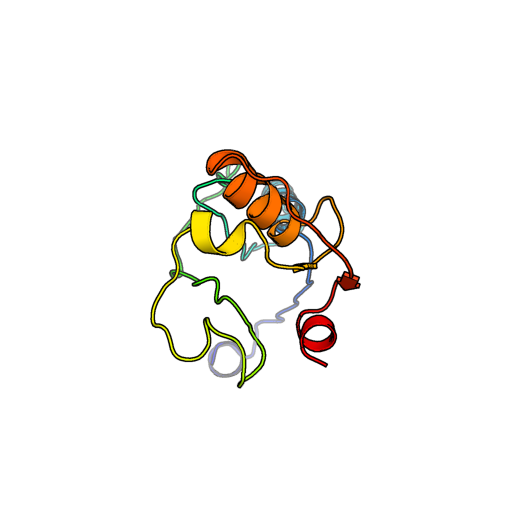109 PRO A N 1
ATOM 834 C CA . PRO A 1 109 ? -10.029 8.974 12.667 1.00 95.38 109 PRO A CA 1
ATOM 835 C C . PRO A 1 109 ? -9.353 9.440 13.966 1.00 95.38 109 PRO A C 1
ATOM 837 O O . PRO A 1 109 ? -8.585 10.402 13.967 1.00 95.38 109 PRO A O 1
ATOM 840 N N . ASP A 1 110 ? -9.541 8.693 15.058 1.00 96.44 110 ASP A N 1
ATOM 841 C CA . ASP A 1 110 ? -8.768 8.853 16.300 1.00 96.44 110 ASP A CA 1
ATOM 842 C C . ASP A 1 110 ? -7.462 8.037 16.225 1.00 96.44 110 ASP A C 1
ATOM 844 O O . ASP A 1 110 ? -7.376 6.909 16.719 1.00 96.44 110 ASP A O 1
ATOM 848 N N . ILE A 1 111 ? -6.442 8.584 15.552 1.00 96.69 111 ILE A N 1
ATOM 849 C CA . ILE A 1 111 ? -5.123 7.943 15.404 1.00 96.69 111 ILE A CA 1
ATOM 850 C C . ILE A 1 111 ? -4.288 8.178 16.669 1.00 96.69 111 ILE A C 1
ATOM 852 O O . ILE A 1 111 ? -3.781 9.278 16.898 1.00 96.69 111 ILE A O 1
ATOM 856 N N . ARG A 1 112 ? -4.112 7.132 17.483 1.00 96.56 112 ARG A N 1
ATOM 857 C CA . ARG A 1 112 ? -3.384 7.189 18.765 1.00 96.56 112 ARG A CA 1
ATOM 858 C C . ARG A 1 112 ? -1.900 6.913 18.637 1.00 96.56 112 ARG A C 1
ATOM 860 O O . ARG A 1 112 ? -1.115 7.452 19.415 1.00 96.56 112 ARG A O 1
ATOM 867 N N . HIS A 1 113 ? -1.527 6.084 17.672 1.00 96.06 113 HIS A N 1
ATOM 868 C CA . HIS A 1 113 ? -0.145 5.684 17.458 1.00 96.06 113 HIS A CA 1
ATOM 869 C C . HIS A 1 113 ? 0.186 5.733 15.975 1.00 96.06 113 HIS A C 1
ATOM 871 O O . HIS A 1 113 ? -0.680 5.532 15.121 1.00 96.06 113 HIS A O 1
ATOM 877 N N . ARG A 1 114 ? 1.452 6.021 15.680 1.00 96.12 114 ARG A N 1
ATOM 878 C CA . ARG A 1 114 ? 1.970 6.043 14.319 1.00 96.12 114 ARG A CA 1
ATOM 879 C C . ARG A 1 114 ? 3.211 5.180 14.223 1.00 96.12 114 ARG A C 1
ATOM 881 O O . ARG A 1 114 ? 4.101 5.321 15.057 1.00 96.12 114 ARG A O 1
ATOM 888 N N . ALA A 1 115 ? 3.250 4.326 13.212 1.00 95.00 115 ALA A N 1
ATOM 889 C CA . ALA A 1 115 ? 4.404 3.501 12.888 1.00 95.00 115 ALA A CA 1
ATOM 890 C C . ALA A 1 115 ? 4.461 3.308 11.373 1.00 95.00 115 ALA A C 1
ATOM 892 O O . ALA A 1 115 ? 3.440 3.025 10.749 1.00 95.00 115 ALA A O 1
ATOM 893 N N . GLU A 1 116 ? 5.640 3.496 10.787 1.00 90.38 116 GLU A N 1
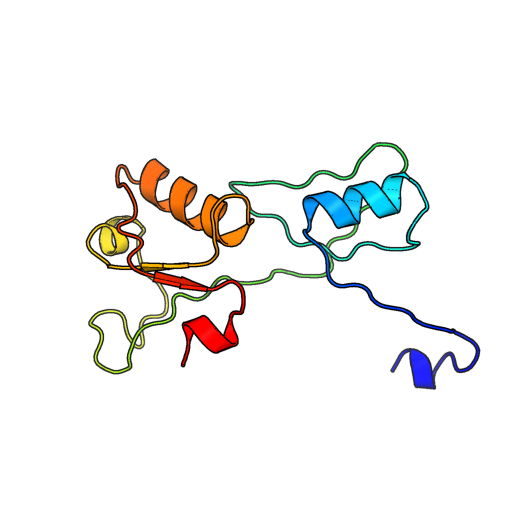ATOM 894 C CA . GLU A 1 116 ? 5.847 3.376 9.338 1.00 90.38 116 GLU A CA 1
ATOM 895 C C . GLU A 1 116 ? 5.763 1.918 8.883 1.00 90.38 116 GLU A C 1
ATOM 897 O O . GLU A 1 116 ? 5.140 1.615 7.870 1.00 90.38 116 GLU A O 1
ATOM 902 N N . GLU A 1 117 ? 6.318 1.016 9.684 1.00 90.06 117 GLU A N 1
ATOM 903 C CA . GLU A 1 117 ? 6.444 -0.393 9.352 1.00 90.06 117 GLU A CA 1
ATOM 904 C C . GLU A 1 117 ? 5.228 -1.214 9.790 1.00 90.06 117 GLU A C 1
ATOM 906 O O . GLU A 1 117 ? 4.860 -1.213 10.969 1.00 90.06 117 GLU A O 1
ATOM 911 N N . ASN A 1 118 ? 4.663 -2.006 8.874 1.00 88.31 118 ASN A N 1
ATOM 912 C CA . ASN A 1 118 ? 3.500 -2.859 9.155 1.00 88.31 118 ASN A CA 1
ATOM 913 C C . ASN A 1 118 ? 3.764 -3.833 10.311 1.00 88.31 118 ASN A C 1
ATOM 915 O O . ASN A 1 118 ? 2.917 -4.005 11.181 1.00 88.31 118 ASN A O 1
ATOM 919 N N . HIS A 1 119 ? 4.960 -4.426 10.382 1.00 90.75 119 HIS A N 1
ATOM 920 C CA . HIS A 1 119 ? 5.302 -5.349 11.469 1.00 90.75 119 HIS A CA 1
ATOM 921 C C . HIS A 1 119 ? 5.306 -4.661 12.844 1.00 90.75 119 HIS A C 1
ATOM 923 O O . HIS A 1 119 ? 4.960 -5.284 13.841 1.00 90.75 119 HIS A O 1
ATOM 929 N N . THR A 1 120 ? 5.664 -3.373 12.901 1.00 93.75 120 THR A N 1
ATOM 930 C CA . THR A 1 120 ? 5.664 -2.590 14.144 1.00 93.75 120 THR A CA 1
ATOM 931 C C . THR A 1 120 ? 4.242 -2.223 14.563 1.00 93.75 120 THR A C 1
ATOM 933 O O . THR A 1 120 ? 3.955 -2.151 15.752 1.00 93.75 120 THR A O 1
ATOM 936 N N . GLN A 1 121 ? 3.326 -2.033 13.609 1.00 92.75 121 GLN A N 1
ATOM 937 C CA . GLN A 1 121 ? 1.908 -1.808 13.915 1.00 92.75 121 GLN A CA 1
ATOM 938 C C . GLN A 1 121 ? 1.241 -3.034 14.566 1.00 92.75 121 GLN A C 1
ATOM 940 O O . GLN A 1 121 ? 0.231 -2.871 15.248 1.00 92.75 121 GLN A O 1
ATOM 945 N N . LEU A 1 122 ? 1.800 -4.236 14.366 1.00 91.12 122 LEU A N 1
ATOM 946 C CA . LEU A 1 122 ? 1.267 -5.515 14.858 1.00 91.12 122 LEU A CA 1
ATOM 947 C C . LEU A 1 122 ? 1.943 -6.060 16.119 1.00 91.12 122 LEU A C 1
ATOM 949 O O . LEU A 1 122 ? 1.503 -7.096 16.615 1.00 91.12 122 LEU A O 1
ATOM 953 N N . ALA A 1 123 ? 3.008 -5.411 16.593 1.00 84.62 123 ALA A N 1
ATOM 954 C CA . ALA A 1 123 ? 3.813 -5.871 17.724 1.00 84.62 123 ALA A CA 1
ATOM 955 C C . ALA A 1 123 ? 3.175 -5.501 19.074 1.00 84.62 123 ALA A C 1
ATOM 957 O O . ALA A 1 123 ? 2.681 -6.425 19.759 1.00 84.62 123 ALA A O 1
#

Foldseek 3Di:
DCCVVPVVDDDDDDDDAQQVQLVCCVVVVDVDDDHDADPQGGDDRDPPDDDDDPDDDDDDDDDPCPDPCHPDPDDDLVVCQPDEDEEADPPGPGVVVNQVSNVVVVHGHNHPHHDNDPVVRVD

InterPro domains:
  IPR005119 LysR, substrate-binding [PF03466] (3-122)

Secondary structure (DSSP, 8-state):
-HHHH-TT---------HHHHHHHHHTTSSS------BTTB--PPPTT--------PPPP----TTSTTTT-S---GGGGTT-EEEEPPTTSHHHHHHHHHHHHTT---EEEEE-SSHHHHT-

Organism: NCBI:txid66428